Protein AF-A0A3C0GIM5-F1 (afdb_monomer_lite)

Foldseek 3Di:
DCVLDPPLVCVCCQVDPPGDGDPLLDAPDKHDLVVVVVVSCVVVVCCDPPHVNPDDSVSVVVVSQVVLCVPAVDGWDWDADPVGIITHRHHRPPPDDD

Structure (mmCIF, N/CA/C/O backbone):
data_AF-A0A3C0GIM5-F1
#
_entry.id   AF-A0A3C0GIM5-F1
#
loop_
_atom_site.group_PDB
_atom_site.id
_atom_site.type_symbol
_atom_site.label_atom_id
_atom_site.label_alt_id
_atom_site.label_comp_id
_atom_site.label_asym_id
_atom_site.label_entity_id
_atom_site.label_seq_id
_atom_site.pdbx_PDB_ins_code
_atom_site.Cartn_x
_atom_site.Cartn_y
_atom_site.Cartn_z
_atom_site.occupancy
_atom_site.B_iso_or_equiv
_atom_site.auth_seq_id
_atom_site.auth_comp_id
_atom_site.auth_asym_id
_atom_site.auth_atom_id
_atom_site.pdbx_PDB_model_num
ATOM 1 N N . LEU A 1 1 ? -0.852 -5.960 11.216 1.00 62.19 1 LEU A N 1
ATOM 2 C CA . LEU A 1 1 ? -0.271 -4.770 10.542 1.00 62.19 1 LEU A CA 1
ATOM 3 C C . LEU A 1 1 ? 1.242 -4.600 10.743 1.00 62.19 1 LEU A C 1
ATOM 5 O O . LEU A 1 1 ? 1.960 -4.979 9.836 1.00 62.19 1 LEU A O 1
ATOM 9 N N . SER A 1 2 ? 1.7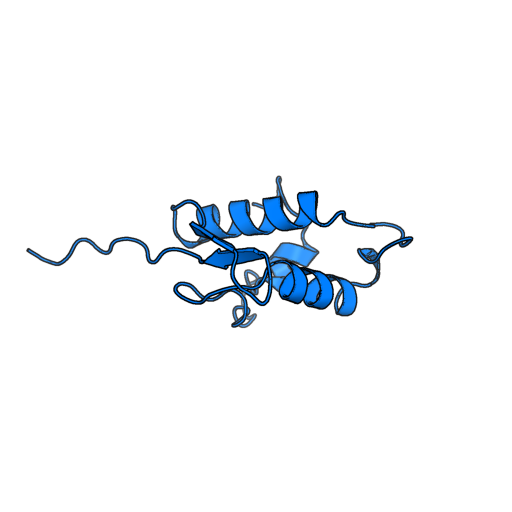73 -4.130 11.885 1.00 60.38 2 SER A N 1
ATOM 10 C CA . SER A 1 2 ? 3.233 -3.862 12.028 1.00 60.38 2 SER A CA 1
ATOM 11 C C . SER A 1 2 ? 4.149 -5.089 11.839 1.00 60.38 2 SER A C 1
ATOM 13 O O . SER A 1 2 ? 5.256 -4.968 11.329 1.00 60.38 2 SER A O 1
ATOM 15 N N . ALA A 1 3 ? 3.666 -6.298 12.153 1.00 61.69 3 ALA A N 1
ATOM 16 C CA . ALA A 1 3 ? 4.393 -7.546 11.880 1.00 61.69 3 ALA A CA 1
ATOM 17 C C . ALA A 1 3 ? 4.403 -7.955 10.389 1.00 61.69 3 ALA A C 1
ATOM 19 O O . ALA A 1 3 ? 5.188 -8.810 9.982 1.00 61.69 3 ALA A O 1
ATOM 20 N N . GLU A 1 4 ? 3.521 -7.371 9.578 1.00 69.06 4 GLU A N 1
ATOM 21 C CA . GLU A 1 4 ? 3.282 -7.747 8.179 1.00 69.06 4 GLU A CA 1
ATOM 22 C C . GLU A 1 4 ? 3.764 -6.663 7.201 1.00 69.06 4 GLU A C 1
ATOM 24 O O . GLU A 1 4 ? 4.130 -6.975 6.061 1.00 69.06 4 GLU A O 1
ATOM 29 N N . THR A 1 5 ? 3.812 -5.407 7.657 1.00 83.75 5 THR A N 1
ATOM 30 C CA . THR A 1 5 ? 4.237 -4.210 6.916 1.00 83.75 5 THR A CA 1
ATOM 31 C C . THR A 1 5 ? 5.543 -3.623 7.473 1.00 83.75 5 THR A C 1
ATOM 33 O O . THR A 1 5 ? 6.244 -4.280 8.240 1.00 83.75 5 THR A O 1
ATOM 36 N N . SER A 1 6 ? 5.923 -2.411 7.055 1.00 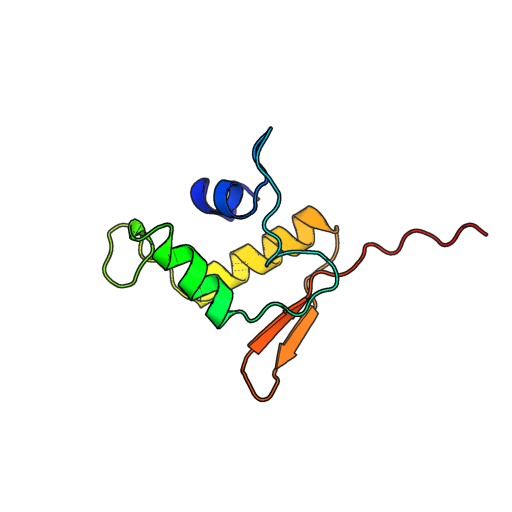86.62 6 SER A N 1
ATOM 37 C CA . SER A 1 6 ? 6.966 -1.612 7.717 1.00 86.62 6 SER A CA 1
ATOM 38 C C . SER A 1 6 ? 6.363 -0.432 8.480 1.00 86.62 6 SER A C 1
ATOM 40 O O . SER A 1 6 ? 5.201 -0.082 8.268 1.00 86.62 6 SER A O 1
ATOM 42 N N . HIS A 1 7 ? 7.162 0.184 9.356 1.00 87.44 7 HIS A N 1
ATOM 43 C CA . HIS A 1 7 ? 6.786 1.415 10.054 1.00 87.44 7 HIS A CA 1
ATOM 44 C C . HIS A 1 7 ? 6.519 2.560 9.067 1.00 87.44 7 HIS A C 1
ATOM 46 O O . HIS A 1 7 ? 5.494 3.223 9.167 1.00 87.44 7 HIS A O 1
ATOM 52 N N . ASP A 1 8 ? 7.376 2.709 8.055 1.00 90.44 8 ASP A N 1
ATOM 53 C CA . ASP A 1 8 ? 7.233 3.733 7.011 1.00 90.44 8 ASP A CA 1
ATOM 54 C C . ASP A 1 8 ? 5.920 3.584 6.233 1.00 90.44 8 ASP A C 1
ATOM 56 O O . ASP A 1 8 ? 5.285 4.563 5.867 1.00 90.44 8 ASP A O 1
ATOM 60 N N . PHE A 1 9 ? 5.458 2.349 6.011 1.00 91.06 9 PHE A N 1
ATOM 61 C CA . PHE A 1 9 ? 4.163 2.119 5.377 1.00 91.06 9 PHE A CA 1
ATOM 62 C C . PHE A 1 9 ? 2.984 2.510 6.280 1.00 91.06 9 PHE A C 1
ATOM 64 O O . PHE A 1 9 ? 1.977 3.007 5.784 1.00 91.06 9 PHE A O 1
ATOM 71 N N . ILE A 1 10 ? 3.094 2.297 7.595 1.00 89.94 10 ILE A N 1
ATOM 72 C CA . ILE A 1 10 ? 2.067 2.702 8.573 1.00 89.94 10 ILE A CA 1
ATOM 73 C C . ILE A 1 10 ? 1.967 4.230 8.626 1.00 89.94 10 ILE A C 1
ATOM 75 O O . ILE A 1 10 ? 0.860 4.768 8.623 1.00 89.94 10 ILE A O 1
ATOM 79 N N . GLU A 1 11 ? 3.114 4.908 8.619 1.00 90.31 11 GLU A N 1
ATOM 80 C CA . GLU A 1 11 ? 3.202 6.364 8.503 1.00 90.31 11 GLU A CA 1
ATOM 81 C C . GLU A 1 11 ? 2.586 6.854 7.189 1.00 90.31 11 GLU A C 1
ATOM 83 O O . GLU A 1 11 ? 1.690 7.690 7.209 1.00 90.31 11 GLU A O 1
ATOM 88 N N . TRP A 1 12 ? 2.954 6.253 6.056 1.00 91.81 12 TRP A N 1
ATOM 89 C CA . TRP A 1 12 ? 2.405 6.616 4.747 1.00 91.81 12 TRP A CA 1
ATOM 90 C C . TRP A 1 12 ? 0.884 6.426 4.632 1.00 91.81 12 TRP A C 1
ATOM 92 O O . TRP A 1 12 ? 0.216 7.123 3.868 1.00 91.81 12 TRP A O 1
ATOM 102 N N . CYS A 1 13 ? 0.307 5.482 5.382 1.00 89.31 13 CYS A N 1
ATOM 103 C CA . CYS A 1 13 ? -1.145 5.311 5.457 1.00 89.31 13 CYS A CA 1
ATOM 104 C C . CYS A 1 13 ? -1.839 6.403 6.296 1.00 89.31 13 CYS A C 1
ATOM 106 O O . CYS A 1 13 ? -3.065 6.521 6.232 1.00 89.31 13 CYS A O 1
ATOM 108 N N . GLY A 1 14 ? -1.086 7.179 7.079 1.00 86.75 14 GLY A N 1
ATOM 109 C CA . GLY A 1 14 ? -1.605 8.162 8.029 1.00 86.75 14 GLY A CA 1
ATOM 110 C C . GLY A 1 14 ? -2.198 7.521 9.285 1.00 86.75 14 GLY A C 1
ATOM 111 O O . GLY A 1 14 ? -3.196 8.002 9.808 1.00 86.75 14 GLY A O 1
ATOM 112 N N . LEU A 1 15 ? -1.631 6.399 9.747 1.00 84.12 15 LEU A N 1
ATOM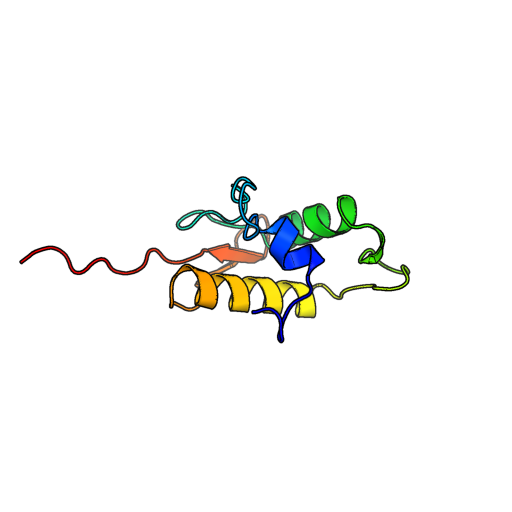 113 C CA . LEU A 1 15 ? -2.105 5.680 10.942 1.00 84.12 15 LEU A CA 1
ATOM 114 C C . LEU A 1 15 ? -1.423 6.124 12.250 1.00 84.12 15 LEU A C 1
ATOM 116 O O . LEU A 1 15 ? -1.707 5.558 13.306 1.00 84.12 15 LEU A O 1
ATOM 120 N N . LEU A 1 16 ? -0.504 7.092 12.196 1.00 80.62 16 LEU A N 1
ATOM 121 C CA . LEU A 1 16 ? 0.149 7.648 13.383 1.00 80.62 16 LEU A CA 1
ATOM 122 C C . LEU A 1 16 ? -0.690 8.781 13.992 1.00 80.62 16 LEU A C 1
ATOM 124 O O . LEU A 1 16 ? -1.336 9.545 13.275 1.00 80.62 16 LEU A O 1
ATOM 128 N N . GLU A 1 17 ? -0.668 8.904 15.323 1.00 72.06 17 GLU A N 1
ATOM 129 C CA . GLU A 1 17 ? -1.426 9.937 16.039 1.00 72.06 17 GLU A CA 1
ATOM 130 C C . GLU A 1 17 ? -1.083 11.345 15.522 1.00 72.06 17 GLU A C 1
ATOM 132 O O . GLU A 1 17 ? 0.074 11.766 15.528 1.00 72.06 17 GLU A O 1
ATOM 137 N N . GLY A 1 18 ? -2.106 12.086 15.083 1.00 69.12 18 GLY A N 1
ATOM 138 C CA . GLY A 1 18 ? -1.969 13.460 14.591 1.00 69.12 18 GLY A CA 1
ATOM 139 C C . GLY A 1 18 ? -1.602 13.601 13.110 1.00 69.12 18 GLY A C 1
ATOM 140 O O . GLY A 1 18 ? -1.477 14.733 12.644 1.00 69.12 18 GLY A O 1
ATOM 141 N N . GLN A 1 19 ? -1.455 12.501 12.364 1.00 75.12 19 GLN A N 1
ATOM 142 C CA . GLN A 1 19 ? -1.307 12.540 10.907 1.00 75.12 19 GLN A CA 1
ATOM 143 C C . GLN A 1 19 ? -2.662 12.431 10.201 1.00 75.12 19 GLN A C 1
ATOM 145 O O . GLN A 1 19 ? -3.600 11.810 10.698 1.00 75.12 19 GLN A O 1
ATOM 150 N N . GLN A 1 20 ? -2.766 13.069 9.035 1.00 76.06 20 GLN A N 1
ATOM 151 C CA . GLN A 1 20 ? -3.949 12.974 8.189 1.00 76.06 20 GLN A CA 1
ATOM 152 C C . GLN A 1 20 ? -3.908 11.665 7.396 1.00 76.06 20 GLN A C 1
ATOM 154 O O . GLN A 1 20 ? -2.867 11.293 6.855 1.00 76.06 20 GLN A O 1
ATOM 159 N N . GLU A 1 21 ? -5.043 10.972 7.336 1.00 82.19 21 GLU A N 1
ATOM 160 C CA . GLU A 1 21 ? -5.175 9.728 6.580 1.00 82.19 21 GLU A CA 1
ATOM 161 C C . GLU A 1 21 ? -4.865 9.959 5.100 1.00 82.19 21 GLU A C 1
ATOM 163 O O . GLU A 1 21 ? -5.252 10.973 4.514 1.00 82.19 21 GLU A O 1
ATOM 168 N N . ASN A 1 22 ? -4.193 8.993 4.475 1.00 84.19 22 ASN A N 1
ATOM 1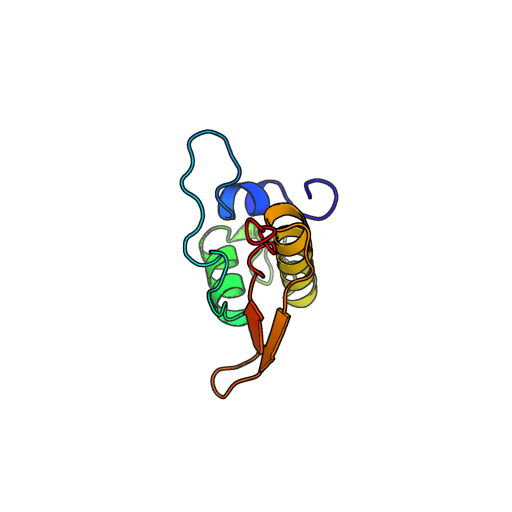69 C CA . ASN A 1 22 ? -3.872 9.099 3.061 1.00 84.19 22 ASN A CA 1
ATOM 170 C C . ASN A 1 22 ? -5.145 8.975 2.209 1.00 84.19 22 ASN A C 1
ATOM 172 O O . ASN A 1 22 ? -5.724 7.892 2.093 1.00 84.19 22 ASN A O 1
ATOM 176 N N . GLU A 1 23 ? -5.555 10.078 1.580 1.00 84.56 23 GLU A N 1
ATOM 177 C CA . GLU A 1 23 ? -6.767 10.169 0.753 1.00 84.56 23 GLU A CA 1
ATOM 178 C C . GLU A 1 23 ? -6.748 9.199 -0.440 1.00 84.56 23 GLU A C 1
ATOM 180 O O . GLU A 1 23 ? -7.794 8.759 -0.916 1.00 84.56 23 GLU A O 1
ATOM 185 N N . LYS A 1 24 ? -5.559 8.790 -0.909 1.00 85.31 24 LYS A N 1
ATOM 186 C CA . LYS A 1 24 ? -5.416 7.787 -1.982 1.00 85.31 24 LYS A CA 1
ATOM 187 C C . LYS A 1 24 ? -5.768 6.375 -1.520 1.00 85.31 24 LYS A C 1
ATOM 189 O O . LYS A 1 24 ? -5.900 5.481 -2.353 1.00 85.31 24 LYS A O 1
ATOM 194 N N . LEU A 1 25 ? -5.891 6.164 -0.210 1.00 87.06 25 LEU A N 1
ATOM 195 C CA . LEU A 1 25 ? -6.255 4.898 0.421 1.00 87.06 25 LEU A CA 1
ATOM 196 C C . LEU A 1 25 ? -7.614 4.962 1.127 1.00 87.06 25 LEU A C 1
ATOM 198 O O . LEU A 1 25 ? -7.889 4.138 2.006 1.00 87.06 25 LEU A O 1
ATOM 202 N N . SER A 1 26 ? -8.456 5.936 0.780 1.00 87.12 26 SER A N 1
ATOM 203 C CA . SER A 1 26 ? -9.789 6.057 1.360 1.00 87.12 26 SER A CA 1
ATOM 204 C C . SER A 1 26 ? -10.657 4.832 1.066 1.00 87.12 26 SER A C 1
ATOM 206 O O . SER A 1 26 ? -10.511 4.124 0.064 1.00 87.12 26 SER A O 1
ATOM 208 N N . VAL A 1 27 ? -11.590 4.572 1.974 1.00 88.25 27 VAL A N 1
ATOM 209 C CA . VAL A 1 27 ? -12.585 3.519 1.794 1.00 88.25 27 VAL A CA 1
ATOM 210 C C . VAL A 1 27 ? -13.521 3.908 0.648 1.00 88.25 27 VAL A C 1
ATOM 212 O O . VAL A 1 27 ? -13.806 5.084 0.436 1.00 88.25 27 VAL A O 1
ATOM 215 N N . GLY A 1 28 ? -13.955 2.931 -0.147 1.00 86.19 28 GLY A N 1
ATOM 216 C CA . GLY A 1 28 ? -14.935 3.170 -1.201 1.00 86.19 28 GLY A CA 1
ATOM 217 C C . GLY A 1 28 ? -14.377 3.725 -2.518 1.00 86.19 28 GLY A C 1
ATOM 218 O O . GLY A 1 28 ? -15.119 3.707 -3.499 1.00 86.19 28 GLY A O 1
ATOM 219 N N . ILE A 1 29 ? -13.099 4.111 -2.612 1.00 89.38 29 ILE A N 1
ATOM 220 C CA . ILE A 1 29 ? -12.496 4.586 -3.873 1.00 89.38 29 ILE A CA 1
ATOM 221 C C . ILE A 1 29 ? -11.721 3.489 -4.609 1.00 89.38 29 ILE A C 1
ATOM 223 O O . ILE A 1 29 ? -11.244 2.516 -4.023 1.00 89.38 29 ILE A O 1
ATOM 227 N N . GLN A 1 30 ? -11.591 3.647 -5.926 1.00 91.44 30 GLN A N 1
ATOM 228 C CA . GLN A 1 30 ? -10.784 2.755 -6.749 1.00 91.44 30 GLN A CA 1
ATOM 229 C C . GLN A 1 30 ? -9.309 3.174 -6.691 1.00 91.44 30 GLN A C 1
ATOM 231 O O . GLN A 1 30 ? -8.930 4.220 -7.208 1.00 91.44 30 GLN A O 1
ATOM 236 N N . ILE A 1 31 ? -8.468 2.323 -6.109 1.00 92.75 31 ILE A N 1
ATOM 237 C CA . ILE A 1 31 ? -7.045 2.579 -5.877 1.00 92.75 31 ILE A CA 1
ATOM 238 C C . ILE A 1 31 ? -6.225 1.844 -6.934 1.00 92.75 31 ILE A C 1
ATOM 240 O O . ILE A 1 31 ? -6.196 0.609 -6.978 1.00 92.75 31 ILE A O 1
ATOM 244 N N . ASN A 1 32 ? -5.517 2.578 -7.791 1.00 94.00 32 ASN A N 1
ATOM 245 C CA . ASN A 1 32 ? -4.639 1.959 -8.778 1.00 94.00 32 ASN A CA 1
ATOM 246 C C . ASN A 1 32 ? -3.352 1.450 -8.114 1.00 94.00 32 ASN A C 1
ATOM 248 O O . ASN A 1 32 ? -2.520 2.231 -7.660 1.00 94.00 32 ASN A O 1
ATOM 252 N N . ARG A 1 33 ? -3.147 0.127 -8.112 1.00 92.06 33 ARG A N 1
ATOM 253 C CA . ARG A 1 33 ? -2.024 -0.524 -7.413 1.00 92.06 33 ARG A CA 1
ATOM 254 C C . ARG A 1 33 ? -0.653 -0.035 -7.883 1.00 92.06 33 ARG A C 1
ATOM 256 O O . ARG A 1 33 ? 0.286 0.012 -7.095 1.00 92.06 33 ARG A O 1
ATOM 263 N N . ASN A 1 34 ? -0.504 0.272 -9.172 1.00 92.75 34 ASN A N 1
ATOM 264 C CA . ASN A 1 34 ? 0.767 0.764 -9.700 1.00 92.75 34 ASN A CA 1
ATOM 265 C C . ASN A 1 34 ? 1.029 2.200 -9.265 1.00 92.75 34 ASN A C 1
ATOM 267 O O . ASN A 1 34 ? 2.155 2.506 -8.888 1.00 92.75 34 ASN A O 1
ATOM 271 N N . GLU A 1 35 ? 0.005 3.045 -9.309 1.00 93.44 35 GLU A N 1
ATOM 272 C CA . GLU A 1 35 ? 0.101 4.447 -8.916 1.00 93.44 35 GLU A CA 1
ATOM 273 C C . GLU A 1 35 ? 0.549 4.582 -7.461 1.00 93.44 35 GLU A C 1
ATOM 275 O O . GLU A 1 35 ? 1.602 5.162 -7.211 1.00 93.44 35 GLU A O 1
ATOM 280 N N . VAL A 1 36 ? -0.154 3.936 -6.524 1.00 93.81 36 VAL A N 1
ATOM 281 C CA . VAL A 1 36 ? 0.207 4.000 -5.098 1.00 93.81 36 VAL A CA 1
ATOM 282 C C . VAL A 1 36 ? 1.562 3.364 -4.783 1.00 93.81 36 VAL A C 1
ATOM 284 O O . VAL A 1 36 ? 2.235 3.780 -3.850 1.00 93.81 36 VAL A O 1
ATOM 287 N N . TYR A 1 37 ? 2.006 2.383 -5.577 1.00 94.88 37 TYR A N 1
ATOM 288 C CA . TYR A 1 37 ? 3.360 1.845 -5.445 1.00 94.88 37 TYR A CA 1
ATOM 289 C C . TYR A 1 37 ? 4.416 2.887 -5.812 1.00 94.88 37 TYR A C 1
ATOM 291 O O . TYR A 1 37 ? 5.398 3.033 -5.090 1.00 94.88 37 TYR A O 1
ATOM 299 N N . PHE A 1 38 ? 4.235 3.580 -6.941 1.00 94.69 38 PHE A N 1
ATOM 300 C CA . PHE A 1 38 ? 5.166 4.621 -7.367 1.00 94.69 38 PHE A CA 1
ATOM 301 C C . PHE A 1 38 ? 5.157 5.806 -6.408 1.00 94.69 38 PHE A C 1
ATOM 303 O O . PHE A 1 38 ? 6.223 6.326 -6.101 1.00 94.69 38 PHE A O 1
ATOM 310 N N . ASP A 1 39 ? 3.984 6.180 -5.909 1.00 94.94 39 ASP A N 1
ATOM 311 C CA . ASP A 1 39 ? 3.825 7.209 -4.887 1.00 94.94 39 ASP A CA 1
ATOM 312 C C . ASP A 1 39 ? 4.651 6.888 -3.636 1.00 94.94 39 ASP A C 1
ATOM 314 O O . ASP A 1 39 ? 5.537 7.654 -3.264 1.00 94.94 39 ASP A O 1
ATOM 318 N N . PHE A 1 40 ? 4.465 5.684 -3.085 1.00 94.75 40 PHE A N 1
ATOM 319 C CA . PHE A 1 40 ? 5.186 5.229 -1.900 1.00 94.75 40 PHE A CA 1
ATOM 320 C C . PHE A 1 40 ? 6.707 5.233 -2.094 1.00 94.75 40 PHE A C 1
ATOM 322 O O . PHE A 1 40 ? 7.432 5.744 -1.249 1.00 94.75 40 PHE A O 1
ATOM 329 N N . ILE A 1 41 ? 7.229 4.692 -3.202 1.00 95.38 41 ILE A N 1
ATOM 330 C CA . ILE A 1 41 ? 8.689 4.658 -3.407 1.00 95.38 41 ILE A CA 1
ATOM 331 C C . ILE A 1 41 ? 9.288 6.020 -3.781 1.00 95.38 41 ILE A C 1
ATOM 333 O O . ILE A 1 41 ? 10.502 6.180 -3.683 1.00 95.38 41 ILE A O 1
ATOM 337 N N . ASN A 1 42 ? 8.481 6.976 -4.249 1.00 94.44 42 ASN A N 1
ATOM 338 C CA . ASN A 1 42 ? 8.937 8.345 -4.487 1.00 94.44 42 ASN A CA 1
ATOM 339 C C . ASN A 1 42 ? 9.094 9.103 -3.166 1.00 94.44 42 ASN A C 1
ATOM 341 O O . ASN A 1 42 ? 10.042 9.871 -3.020 1.00 94.44 42 ASN A O 1
ATOM 345 N N . GLU A 1 43 ? 8.193 8.867 -2.213 1.00 93.56 43 GLU A N 1
ATOM 346 C CA . GLU A 1 43 ? 8.250 9.455 -0.872 1.00 93.56 43 GLU A CA 1
ATOM 347 C C . GLU A 1 43 ? 9.286 8.751 0.020 1.00 93.56 43 GLU A C 1
ATOM 349 O O . GLU A 1 43 ? 10.035 9.402 0.746 1.00 93.56 43 GLU A O 1
ATOM 354 N N . TYR A 1 44 ? 9.422 7.430 -0.132 1.00 94.00 44 TYR A N 1
ATOM 355 C CA . TYR A 1 44 ? 10.396 6.599 0.574 1.00 94.00 44 TYR A CA 1
ATOM 356 C C . TYR A 1 44 ? 11.374 5.929 -0.413 1.00 94.00 44 TYR A C 1
ATOM 358 O O . TYR A 1 44 ? 11.265 4.727 -0.701 1.00 94.00 44 TYR A O 1
ATOM 366 N N . PRO A 1 45 ? 12.379 6.667 -0.929 1.00 93.44 45 PRO A N 1
ATOM 367 C CA . PRO A 1 45 ? 13.300 6.187 -1.967 1.00 93.44 45 PRO A CA 1
ATOM 368 C C . PRO A 1 45 ? 14.162 4.991 -1.539 1.00 93.44 45 PRO A C 1
ATOM 370 O O . PRO A 1 45 ? 14.677 4.264 -2.394 1.00 93.44 45 PRO A O 1
ATOM 373 N N . ASP A 1 46 ? 14.283 4.715 -0.239 1.00 93.56 46 ASP A N 1
ATOM 374 C CA . ASP A 1 46 ? 14.945 3.511 0.277 1.00 93.56 46 ASP A CA 1
ATOM 375 C C . ASP A 1 46 ? 14.252 2.208 -0.149 1.00 93.56 46 ASP A C 1
ATOM 377 O O . ASP A 1 46 ? 14.905 1.161 -0.238 1.00 93.56 46 ASP A O 1
ATOM 381 N N . TYR A 1 47 ? 12.960 2.273 -0.481 1.00 94.31 47 TYR A N 1
ATOM 382 C CA . TYR A 1 47 ? 12.168 1.158 -1.001 1.00 94.31 47 TYR A CA 1
ATOM 383 C C . TYR A 1 47 ? 12.154 1.081 -2.533 1.00 94.31 47 TYR A C 1
ATOM 385 O O . TYR A 1 47 ? 11.663 0.091 -3.094 1.00 94.31 47 TYR A O 1
ATOM 393 N N . ALA A 1 48 ? 12.707 2.084 -3.221 1.00 93.25 48 ALA A N 1
ATOM 394 C CA . ALA A 1 48 ? 12.784 2.114 -4.674 1.00 93.25 48 ALA A CA 1
ATOM 395 C C . ALA A 1 48 ? 13.667 0.976 -5.231 1.00 93.25 48 ALA A C 1
ATOM 397 O O . ALA A 1 48 ? 14.496 0.398 -4.518 1.00 93.25 48 ALA A O 1
ATOM 398 N N . PRO A 1 49 ? 13.516 0.617 -6.520 1.00 91.31 49 PRO A N 1
ATOM 399 C CA . PRO A 1 49 ? 14.338 -0.416 -7.135 1.00 91.31 49 PRO A CA 1
ATOM 400 C C . PRO A 1 49 ? 15.835 -0.112 -7.009 1.00 91.31 49 PRO A C 1
ATOM 402 O O . PRO A 1 49 ? 16.283 0.952 -7.427 1.00 91.31 49 PRO A O 1
ATOM 405 N N . LYS A 1 50 ? 16.609 -1.102 -6.544 1.00 90.69 50 LYS A N 1
ATOM 406 C CA . LYS A 1 50 ? 18.072 -1.036 -6.336 1.00 90.69 50 LYS A CA 1
ATOM 407 C C . LYS A 1 50 ? 18.509 -0.242 -5.094 1.00 90.69 50 LYS A C 1
ATOM 409 O O . LYS A 1 50 ? 19.709 -0.065 -4.900 1.00 90.69 50 LYS A O 1
ATOM 414 N N . SER A 1 51 ? 17.573 0.165 -4.240 1.00 92.25 51 SER A N 1
ATOM 415 C CA . SER A 1 51 ? 17.855 0.766 -2.933 1.00 92.25 51 SER A CA 1
ATOM 416 C C . SER A 1 51 ? 18.002 -0.288 -1.831 1.00 92.25 51 SER A C 1
ATOM 418 O O . SER A 1 51 ? 17.659 -1.464 -2.003 1.00 92.25 51 SER A O 1
ATOM 420 N N . LYS A 1 52 ? 18.504 0.132 -0.666 1.00 89.19 52 LYS A N 1
ATOM 421 C CA . LYS A 1 52 ? 18.837 -0.756 0.460 1.00 89.19 52 LYS A CA 1
ATOM 422 C C . LYS A 1 52 ? 17.641 -1.559 0.985 1.00 89.19 52 LYS A C 1
ATOM 424 O O . LYS A 1 52 ? 17.825 -2.698 1.407 1.00 89.19 52 LYS A O 1
ATOM 429 N N . MET A 1 53 ? 16.436 -0.994 0.938 1.00 90.50 53 MET A N 1
ATOM 430 C CA . MET A 1 53 ? 15.198 -1.616 1.421 1.00 90.50 53 MET A CA 1
ATOM 431 C C . MET A 1 53 ? 14.221 -1.925 0.280 1.00 90.50 53 MET A C 1
ATOM 433 O O . MET A 1 53 ? 13.016 -1.994 0.510 1.00 90.50 53 MET A O 1
ATOM 437 N N . THR A 1 54 ? 14.738 -2.137 -0.943 1.00 92.94 54 THR A N 1
ATOM 438 C CA . THR A 1 54 ? 13.941 -2.391 -2.159 1.00 92.94 54 THR A CA 1
ATOM 439 C C . THR A 1 54 ? 12.728 -3.284 -1.877 1.00 92.94 54 THR A C 1
ATOM 441 O O . THR A 1 54 ? 12.875 -4.438 -1.458 1.00 92.94 54 THR A O 1
ATOM 444 N N . ILE A 1 55 ? 11.527 -2.792 -2.196 1.00 94.25 55 ILE A N 1
ATOM 445 C CA . ILE A 1 55 ? 10.289 -3.571 -2.107 1.00 94.25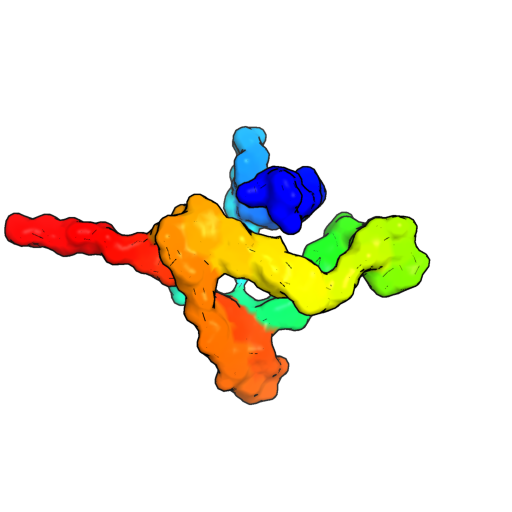 55 ILE A CA 1
ATOM 446 C C . ILE A 1 55 ? 9.775 -3.962 -3.490 1.00 94.25 55 ILE A C 1
ATOM 448 O O . ILE A 1 55 ? 9.666 -3.154 -4.416 1.00 94.25 55 ILE A O 1
ATOM 452 N N . SER A 1 56 ? 9.422 -5.240 -3.639 1.00 94.19 56 SER A N 1
ATOM 453 C CA . SER A 1 56 ? 8.751 -5.716 -4.844 1.00 94.19 56 SER A CA 1
ATOM 454 C C . SER A 1 56 ? 7.284 -5.285 -4.844 1.00 94.19 56 SER A C 1
ATOM 456 O O . SER A 1 56 ? 6.625 -5.288 -3.804 1.00 94.19 56 SER A O 1
ATOM 458 N N . ARG A 1 57 ? 6.730 -5.005 -6.030 1.00 92.81 57 ARG A N 1
ATOM 459 C CA . ARG A 1 57 ? 5.298 -4.692 -6.197 1.00 92.81 57 ARG A CA 1
ATOM 460 C C . ARG A 1 57 ? 4.391 -5.733 -5.543 1.00 92.81 57 ARG A C 1
ATOM 462 O O . ARG A 1 57 ? 3.448 -5.381 -4.856 1.00 92.81 57 ARG A O 1
ATOM 469 N N . GLN A 1 58 ? 4.721 -7.018 -5.694 1.00 92.81 58 GLN A N 1
ATOM 470 C CA . GLN A 1 58 ? 3.950 -8.107 -5.088 1.00 92.81 58 GLN A CA 1
ATOM 471 C C . GLN A 1 58 ? 3.902 -8.007 -3.560 1.00 92.81 58 GLN A C 1
ATOM 473 O O . GLN A 1 58 ? 2.850 -8.236 -2.971 1.00 92.81 58 GLN A O 1
ATOM 478 N N . ARG A 1 59 ? 5.024 -7.661 -2.913 1.00 93.44 59 ARG A N 1
ATOM 479 C CA . ARG A 1 59 ? 5.068 -7.483 -1.457 1.00 93.44 59 ARG A CA 1
ATOM 480 C C . ARG A 1 59 ? 4.293 -6.239 -1.032 1.00 93.44 59 ARG A C 1
ATOM 482 O O . ARG A 1 59 ? 3.497 -6.334 -0.109 1.00 93.44 59 ARG A O 1
ATOM 489 N N . PHE A 1 60 ? 4.465 -5.126 -1.742 1.00 94.56 60 PHE A N 1
ATOM 490 C CA . PHE A 1 60 ? 3.705 -3.904 -1.481 1.00 94.56 60 PHE A CA 1
ATOM 491 C C . PHE A 1 60 ? 2.189 -4.126 -1.615 1.00 94.56 60 PHE A C 1
ATOM 493 O O . PHE A 1 60 ? 1.419 -3.682 -0.776 1.00 94.56 60 PHE A O 1
ATOM 500 N N . TYR A 1 61 ? 1.734 -4.900 -2.603 1.00 93.31 61 TYR A N 1
ATOM 501 C CA . TYR A 1 61 ? 0.305 -5.207 -2.739 1.00 93.31 61 TYR A CA 1
ATOM 502 C C . TYR A 1 61 ? -0.228 -6.031 -1.571 1.00 93.31 61 TYR A C 1
ATOM 504 O O . TYR A 1 61 ? -1.339 -5.776 -1.120 1.00 93.31 61 TYR A O 1
ATOM 512 N N . LYS A 1 62 ? 0.563 -6.964 -1.026 1.00 92.69 62 LYS A N 1
ATOM 513 C CA . LYS A 1 62 ? 0.186 -7.666 0.211 1.00 92.69 62 LYS A CA 1
ATOM 514 C C . LYS A 1 62 ? 0.022 -6.700 1.386 1.00 92.69 62 LYS A C 1
ATOM 516 O O . LYS A 1 62 ? -0.887 -6.894 2.182 1.00 92.69 62 LYS A O 1
ATOM 521 N N . TRP A 1 63 ? 0.848 -5.655 1.470 1.00 94.44 63 TRP A N 1
ATOM 522 C CA . TRP A 1 63 ? 0.693 -4.613 2.490 1.00 94.44 63 TRP A CA 1
ATOM 523 C C . TRP A 1 63 ? -0.616 -3.842 2.331 1.00 94.44 63 TRP A C 1
ATOM 525 O O . TRP A 1 63 ? -1.301 -3.620 3.321 1.00 94.44 63 TRP A O 1
ATOM 535 N N . LEU A 1 64 ? -1.013 -3.518 1.096 1.00 92.88 64 LEU A N 1
ATOM 536 C CA . LEU A 1 64 ? -2.309 -2.887 0.832 1.00 92.88 64 LEU A CA 1
ATOM 537 C C . LEU A 1 64 ? -3.495 -3.780 1.238 1.00 92.88 64 LEU A C 1
ATOM 539 O O . LEU A 1 64 ? -4.466 -3.278 1.792 1.00 92.88 64 LEU A O 1
ATOM 543 N N . HIS A 1 65 ? -3.420 -5.094 0.995 1.00 92.19 65 HIS A N 1
ATOM 544 C CA . HIS A 1 65 ? -4.459 -6.033 1.441 1.00 92.19 65 HIS A CA 1
ATOM 545 C C . HIS A 1 65 ? -4.535 -6.118 2.970 1.00 92.19 65 HIS A C 1
ATOM 547 O O . HIS A 1 65 ? -5.624 -6.002 3.524 1.00 92.19 65 HIS A O 1
ATOM 553 N N . ALA A 1 66 ? -3.390 -6.241 3.648 1.00 92.00 66 ALA A N 1
ATOM 554 C CA . ALA A 1 66 ? -3.339 -6.249 5.109 1.00 92.00 66 ALA A CA 1
ATOM 555 C C . ALA A 1 66 ? -3.861 -4.932 5.710 1.00 92.00 66 ALA A C 1
ATOM 557 O O . ALA A 1 66 ? -4.525 -4.939 6.741 1.00 92.00 66 ALA A O 1
ATOM 558 N N . TYR A 1 67 ? -3.589 -3.798 5.055 1.00 91.31 67 TYR A N 1
ATOM 559 C CA . TYR A 1 67 ? -4.137 -2.500 5.446 1.00 91.31 67 TYR A CA 1
ATOM 560 C C . TYR A 1 67 ? -5.655 -2.427 5.259 1.00 91.31 67 TYR A C 1
ATOM 562 O O . TYR A 1 67 ? -6.341 -1.928 6.145 1.00 91.31 67 TYR A O 1
ATOM 570 N N . ALA A 1 68 ? -6.188 -2.949 4.151 1.00 90.56 68 ALA A N 1
ATOM 571 C CA . ALA A 1 68 ? -7.630 -3.013 3.931 1.00 90.56 68 ALA A CA 1
ATOM 572 C C . ALA A 1 68 ? -8.330 -3.819 5.032 1.00 90.56 68 ALA A C 1
ATOM 574 O O . ALA A 1 68 ? -9.234 -3.299 5.679 1.00 90.56 68 ALA A O 1
ATOM 575 N N . GLU A 1 69 ? -7.840 -5.028 5.314 1.00 90.31 69 GLU A N 1
ATOM 576 C CA . GLU A 1 69 ? -8.378 -5.879 6.382 1.00 90.31 69 GLU A CA 1
ATOM 577 C C . GLU A 1 69 ? -8.254 -5.219 7.758 1.00 90.31 69 GLU A C 1
ATOM 579 O O . GLU A 1 69 ? -9.185 -5.277 8.555 1.00 90.31 69 GLU A O 1
ATOM 584 N N . PHE A 1 70 ? -7.138 -4.541 8.033 1.00 89.38 70 PHE A N 1
ATOM 585 C CA . PHE A 1 70 ? -6.959 -3.795 9.276 1.00 89.38 70 PHE A CA 1
ATOM 586 C C . PHE A 1 70 ? -7.952 -2.635 9.415 1.00 89.38 70 PHE A C 1
ATOM 588 O O . PHE A 1 70 ? -8.482 -2.414 10.501 1.00 89.38 70 PHE A O 1
ATOM 595 N N . LYS A 1 71 ? -8.187 -1.882 8.336 1.00 87.06 71 LYS A N 1
ATOM 596 C CA . LYS A 1 71 ? -8.983 -0.653 8.376 1.00 87.06 71 LYS A CA 1
ATOM 597 C C . LYS A 1 71 ? -10.484 -0.910 8.357 1.00 87.06 71 LYS A C 1
ATOM 599 O O . LYS A 1 71 ? -11.226 -0.188 9.012 1.00 87.06 71 LYS A O 1
ATOM 604 N N . THR A 1 72 ? -10.929 -1.902 7.593 1.00 87.75 72 THR A N 1
ATOM 605 C CA . THR A 1 72 ? -12.359 -2.140 7.351 1.00 87.75 72 THR A CA 1
ATOM 606 C C . THR A 1 72 ? -12.848 -3.454 7.952 1.00 87.75 72 THR A C 1
ATOM 608 O O . THR A 1 72 ? -14.047 -3.709 7.959 1.00 87.75 72 THR A O 1
ATOM 611 N N . GLY A 1 73 ? -11.944 -4.311 8.439 1.00 87.00 73 GLY A N 1
ATOM 612 C CA . GLY A 1 73 ? -12.271 -5.673 8.867 1.00 87.00 73 GLY A CA 1
ATOM 613 C C . GLY A 1 73 ? -12.594 -6.621 7.707 1.00 87.00 73 GLY A C 1
ATOM 614 O O . GLY A 1 73 ? -12.921 -7.782 7.943 1.00 87.00 73 GLY A O 1
ATOM 615 N N . LEU A 1 74 ? -12.509 -6.144 6.459 1.00 89.50 74 LEU A N 1
ATOM 616 C CA . LEU A 1 74 ? -12.906 -6.869 5.256 1.00 89.50 74 LEU A CA 1
ATOM 617 C C . LEU A 1 74 ? -11.748 -6.951 4.251 1.00 89.50 74 LEU A C 1
ATOM 619 O O . LEU A 1 74 ? -10.945 -6.021 4.143 1.00 89.50 74 LEU A O 1
ATOM 623 N N . PRO A 1 75 ? -11.670 -8.029 3.451 1.00 90.56 75 PRO A N 1
ATOM 624 C CA . PRO A 1 75 ? -10.656 -8.138 2.408 1.00 90.56 75 PRO A CA 1
ATOM 625 C C . PRO A 1 75 ? -10.839 -7.043 1.348 1.00 90.56 75 PRO A C 1
ATOM 627 O O . PRO A 1 75 ? -11.961 -6.674 1.007 1.00 90.56 75 PRO A O 1
ATOM 630 N N . ALA A 1 76 ? -9.748 -6.529 0.777 1.00 91.25 76 ALA A N 1
ATOM 631 C CA . ALA A 1 76 ? -9.851 -5.568 -0.325 1.00 91.25 76 ALA A CA 1
ATOM 632 C C . ALA A 1 76 ? -10.472 -6.225 -1.571 1.00 91.25 76 ALA A C 1
ATOM 634 O O . ALA A 1 76 ? -10.076 -7.330 -1.953 1.00 91.25 76 ALA A O 1
ATOM 635 N N . ILE A 1 77 ? -11.373 -5.522 -2.259 1.00 93.44 77 ILE A N 1
ATOM 636 C CA . ILE A 1 77 ? -11.852 -5.942 -3.581 1.00 93.44 77 ILE A CA 1
ATOM 637 C C . ILE A 1 77 ? -10.746 -5.656 -4.585 1.00 93.44 77 ILE A C 1
ATOM 639 O O . ILE A 1 77 ? -10.167 -4.573 -4.571 1.00 93.44 77 ILE A O 1
ATOM 643 N N . GLU A 1 78 ? -10.472 -6.589 -5.490 1.00 93.12 78 GLU A N 1
ATOM 644 C CA . GLU A 1 78 ? -9.538 -6.361 -6.583 1.00 93.12 78 GLU A CA 1
ATOM 645 C C . GLU A 1 78 ? -10.198 -6.458 -7.954 1.00 93.12 78 GLU A C 1
ATOM 647 O O . GLU A 1 78 ? -11.141 -7.215 -8.177 1.00 93.12 78 GLU A O 1
ATOM 652 N N . GLY A 1 79 ? -9.657 -5.697 -8.900 1.00 93.12 79 GLY A N 1
ATOM 653 C CA . GLY A 1 79 ? -10.112 -5.719 -10.278 1.00 93.12 79 GLY A CA 1
ATOM 654 C C . GLY A 1 79 ? -9.041 -5.267 -11.257 1.00 93.12 79 GLY A C 1
ATOM 655 O O . GLY A 1 79 ? -7.882 -4.997 -10.903 1.00 93.12 79 GLY A O 1
ATOM 656 N N . ARG A 1 80 ? -9.439 -5.223 -12.527 1.00 92.25 80 ARG A N 1
ATOM 657 C CA . ARG A 1 80 ? -8.623 -4.731 -13.632 1.00 92.25 80 ARG A CA 1
ATOM 658 C C . ARG A 1 80 ? -9.488 -3.904 -14.570 1.00 92.25 80 ARG A C 1
ATOM 660 O O . ARG A 1 80 ? -10.552 -4.359 -14.975 1.00 92.25 80 ARG A O 1
ATOM 667 N N . ASP A 1 81 ? -9.002 -2.732 -14.934 1.00 89.06 81 ASP A N 1
ATOM 668 C CA . ASP A 1 81 ? -9.595 -1.855 -15.937 1.00 89.06 81 ASP A CA 1
ATOM 669 C C . ASP A 1 81 ? -8.598 -1.587 -17.083 1.00 89.06 81 ASP A C 1
ATOM 671 O O . ASP A 1 81 ? -7.578 -2.274 -17.225 1.00 89.06 81 ASP A O 1
ATOM 675 N N . MET A 1 82 ? -8.912 -0.602 -17.929 1.00 86.88 82 MET A N 1
ATOM 676 C CA . MET A 1 82 ? -8.049 -0.170 -19.033 1.00 86.88 82 MET A CA 1
ATOM 677 C C . MET A 1 82 ? -6.725 0.454 -18.563 1.00 86.88 82 MET A C 1
ATOM 679 O O . MET A 1 82 ? -5.739 0.391 -19.294 1.00 86.88 82 MET A O 1
ATOM 683 N N . ILE A 1 83 ? -6.688 1.031 -17.359 1.00 83.81 83 ILE A N 1
ATOM 684 C CA . ILE A 1 83 ? -5.517 1.704 -16.778 1.00 83.81 83 ILE A CA 1
ATOM 685 C C . ILE A 1 83 ? -4.597 0.668 -16.121 1.00 83.81 83 ILE A C 1
ATOM 687 O O . ILE A 1 83 ? -3.370 0.769 -16.176 1.00 83.81 83 ILE A O 1
ATOM 691 N N . GLY A 1 84 ? -5.168 -0.374 -15.522 1.00 87.25 84 GLY A N 1
ATOM 692 C CA . GLY A 1 84 ? -4.425 -1.486 -14.967 1.00 87.25 84 GLY A CA 1
ATOM 693 C C . GLY A 1 84 ? -5.170 -2.206 -13.858 1.00 87.25 84 GLY A C 1
ATOM 694 O O . GLY A 1 84 ? -6.384 -2.365 -13.862 1.00 87.25 84 GLY A O 1
ATOM 695 N N . ARG A 1 85 ? -4.399 -2.738 -12.915 1.00 92.31 85 ARG A N 1
ATOM 696 C CA . ARG A 1 85 ? -4.926 -3.469 -11.770 1.00 92.31 85 ARG A CA 1
ATOM 697 C C . ARG A 1 85 ? -5.223 -2.497 -10.633 1.00 92.31 85 ARG A C 1
ATOM 699 O O . ARG A 1 85 ? -4.333 -1.761 -10.212 1.00 92.31 85 ARG A O 1
ATOM 706 N N . TRP A 1 86 ? -6.422 -2.570 -10.079 1.00 94.62 86 TRP A N 1
ATOM 707 C CA . TRP A 1 86 ? -6.851 -1.740 -8.957 1.00 94.62 86 TRP A CA 1
ATOM 708 C C . TRP A 1 86 ? -7.285 -2.594 -7.765 1.00 94.62 86 TRP A C 1
ATOM 710 O O . TRP A 1 86 ? -7.489 -3.806 -7.910 1.00 94.62 86 TRP A O 1
ATOM 720 N N . ILE A 1 87 ? -7.353 -1.961 -6.597 1.00 94.56 87 ILE A N 1
ATOM 721 C CA . ILE A 1 87 ? -8.004 -2.473 -5.390 1.00 94.56 87 ILE A CA 1
ATOM 722 C C . ILE A 1 87 ? -8.982 -1.429 -4.852 1.00 94.56 87 ILE A C 1
ATOM 724 O O . ILE A 1 87 ? -8.853 -0.249 -5.162 1.00 94.56 87 ILE A O 1
ATOM 728 N N . ARG A 1 88 ? -9.956 -1.849 -4.058 1.00 93.50 88 ARG A N 1
ATOM 729 C CA . ARG A 1 88 ? -10.904 -0.971 -3.375 1.00 93.50 88 ARG A CA 1
ATOM 730 C C . ARG A 1 88 ? -11.102 -1.480 -1.957 1.00 93.50 88 ARG A C 1
ATOM 732 O O . ARG A 1 88 ? -11.388 -2.662 -1.760 1.00 93.50 88 ARG A O 1
ATOM 739 N N . LEU A 1 89 ? -10.938 -0.590 -0.984 1.00 91.94 89 LEU A N 1
ATOM 740 C CA . LEU A 1 89 ? -11.280 -0.876 0.405 1.00 91.94 89 LEU A CA 1
ATOM 741 C C . LEU A 1 89 ? -12.805 -0.881 0.533 1.00 91.94 89 LEU A C 1
ATOM 743 O O . LEU A 1 89 ? -13.468 0.035 0.039 1.00 91.94 89 LEU A O 1
ATOM 747 N N . GLN A 1 90 ? -13.346 -1.934 1.141 1.00 88.88 90 GLN A N 1
ATOM 748 C CA . GLN A 1 90 ? -14.788 -2.095 1.323 1.00 88.88 90 GLN A CA 1
ATOM 749 C C . GLN A 1 90 ? -15.279 -1.218 2.467 1.00 88.88 90 GLN A C 1
ATOM 751 O O . GLN A 1 90 ? -14.608 -1.120 3.489 1.00 88.88 90 GLN A O 1
ATOM 756 N N . GLU A 1 91 ? -16.448 -0.611 2.304 1.00 82.81 91 GLU A N 1
ATOM 757 C CA . GLU A 1 91 ? -17.147 -0.023 3.443 1.00 82.81 91 GLU A CA 1
ATOM 758 C C . GLU A 1 91 ? -17.540 -1.170 4.380 1.00 82.81 91 GLU A C 1
ATOM 760 O O . GLU A 1 91 ? -18.056 -2.181 3.891 1.00 82.81 91 GLU A O 1
ATOM 765 N N . PRO A 1 92 ? -17.232 -1.084 5.687 1.00 74.06 92 PRO A N 1
ATOM 766 C CA . PRO A 1 92 ? -17.793 -2.035 6.628 1.00 74.06 92 PRO A CA 1
ATOM 767 C C . PRO A 1 92 ? -19.311 -1.932 6.503 1.00 74.06 92 PRO A C 1
ATOM 769 O O . PRO A 1 92 ? -19.856 -0.831 6.435 1.00 74.06 92 PRO A O 1
ATOM 772 N N . GLU A 1 93 ? -19.978 -3.076 6.404 1.00 65.06 93 GLU A N 1
ATOM 773 C CA . GLU A 1 93 ? -21.432 -3.133 6.379 1.00 65.06 93 GLU A CA 1
ATOM 774 C C . GLU A 1 93 ? -21.911 -2.651 7.755 1.00 65.06 93 GLU A C 1
ATOM 776 O O . GLU A 1 93 ? -21.972 -3.421 8.711 1.00 65.06 93 GLU A O 1
ATOM 781 N N . GLU A 1 94 ? -22.135 -1.339 7.901 1.00 58.66 94 GLU A N 1
ATOM 782 C CA . GLU A 1 94 ? -22.914 -0.810 9.013 1.00 58.66 94 GLU A CA 1
ATOM 783 C C . GLU A 1 94 ? -24.255 -1.531 8.932 1.00 58.66 94 GLU A C 1
ATOM 785 O O . GLU A 1 94 ? -24.977 -1.384 7.943 1.00 58.66 94 GLU A O 1
ATOM 790 N N . GLU A 1 95 ? -24.545 -2.363 9.937 1.00 56.72 95 GLU A N 1
ATOM 791 C CA . GLU A 1 95 ? -25.861 -2.956 10.130 1.00 56.72 95 GLU A CA 1
ATOM 792 C C . GLU A 1 95 ? -26.886 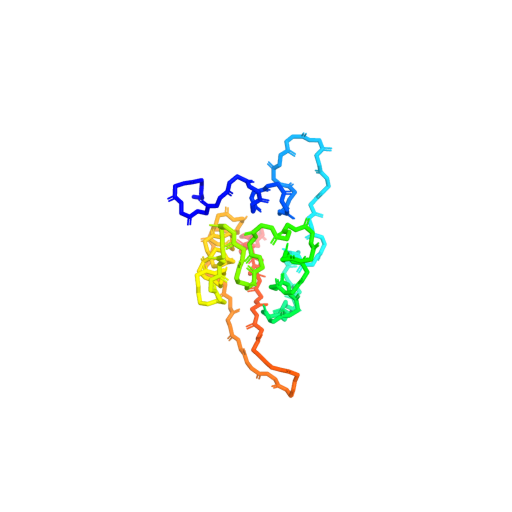-1.834 9.962 1.00 56.72 95 GLU A C 1
ATOM 794 O O . GLU A 1 95 ? -26.982 -0.937 10.802 1.00 56.72 95 GLU A O 1
ATOM 799 N N . ALA A 1 96 ? -27.600 -1.839 8.831 1.00 52.94 96 ALA A N 1
ATOM 800 C CA . ALA A 1 96 ? -28.655 -0.876 8.586 1.00 52.94 96 ALA A CA 1
ATOM 801 C C . ALA A 1 96 ? -29.588 -0.928 9.804 1.00 52.94 96 ALA A C 1
ATOM 803 O O . ALA A 1 96 ? -30.035 -2.028 10.150 1.00 52.94 96 ALA A O 1
ATOM 804 N N . PRO A 1 97 ? -29.848 0.200 10.491 1.00 58.62 97 PRO A N 1
ATOM 805 C CA . PRO A 1 97 ? -30.707 0.171 11.660 1.00 58.62 97 PRO A CA 1
ATOM 806 C C . PRO A 1 97 ? -32.075 -0.363 11.219 1.00 58.62 97 PRO A C 1
ATOM 808 O O . PRO A 1 97 ? -32.706 0.217 10.332 1.00 58.62 97 PRO A O 1
ATOM 811 N N . LEU A 1 98 ? -32.457 -1.514 11.785 1.00 53.28 98 LEU A N 1
ATOM 812 C CA . LEU A 1 98 ? -33.760 -2.158 11.596 1.00 53.28 98 LEU A CA 1
ATOM 813 C C . LEU A 1 98 ? -34.907 -1.238 12.030 1.00 53.28 98 LEU A C 1
ATOM 815 O O . LEU A 1 98 ? -34.763 -0.562 13.076 1.00 53.28 98 LEU A O 1
#

Secondary structure (DSSP, 8-state):
-TTTS-HHHHHHTT-STTPPP-GGG-BTS-EEHHHHHHHHHHH-GGGSTTSTT---HHHHHHHHHHHHHHHHSSPPEEEE-SS-EEEEBPPP------

pLDDT: mean 86.65, std 10.45, range [52.94, 95.38]

Radius of gyration: 14.07 Å; chains: 1; bounding box: 53×22×35 Å

Sequence (98 aa):
LSAETSHDFIEWCGLLEGQQENEKLSVGIQINRNEVYFDFINEYPDYAPKSKMTISRQRFYKWLHAYAEFKTGLPAIEGRDMIGRWIRLQEPEEEAPL